Protein AF-A0A931CZ14-F1 (afdb_monomer_lite)

Foldseek 3Di:
DVLVVLCVVLVVCVVPQDDDPPDDPPPPPVCPPVVVVVVVVVVVVCVVVLQVVLVVCCVVVVDDSVVSSVVVVVCVVCVVLVVVLVVCVVVVNNSVSVCSVSVVVSVVSVVVSVVVVVVVVVVVD

Radius of gyration: 18.04 Å; chains: 1; bounding box: 42×39×40 Å

Structure (mmCIF, N/CA/C/O backbone):
data_AF-A0A931CZ14-F1
#
_entry.id   AF-A0A931CZ14-F1
#
loop_
_atom_site.group_PDB
_atom_site.id
_atom_site.type_symbol
_atom_site.label_atom_id
_atom_site.label_alt_id
_atom_site.label_comp_id
_atom_site.label_asym_id
_atom_site.label_entity_id
_atom_site.label_seq_id
_atom_site.pdbx_PDB_ins_code
_atom_site.Cartn_x
_atom_site.Cartn_y
_atom_site.Cartn_z
_atom_site.occupancy
_atom_site.B_iso_or_equiv
_atom_site.auth_seq_id
_atom_site.auth_comp_id
_atom_site.auth_asym_id
_atom_site.auth_atom_id
_atom_site.pdbx_PDB_model_num
ATOM 1 N N . LEU A 1 1 ? -13.714 -17.117 0.354 1.00 83.69 1 LEU A N 1
ATOM 2 C CA . LEU A 1 1 ? -13.949 -16.994 -1.106 1.00 83.69 1 LEU A CA 1
ATOM 3 C C . LEU A 1 1 ? -13.017 -15.967 -1.748 1.00 83.69 1 LEU A C 1
ATOM 5 O O . LEU A 1 1 ? -12.218 -16.357 -2.588 1.00 83.69 1 LEU A O 1
ATOM 9 N N . TRP A 1 2 ? -13.057 -14.694 -1.334 1.00 90.25 2 TRP A N 1
ATOM 10 C CA . TRP A 1 2 ? -12.240 -13.647 -1.964 1.00 90.25 2 TRP A CA 1
ATOM 11 C C . TRP A 1 2 ? -10.726 -13.858 -1.807 1.00 90.25 2 TRP A C 1
ATOM 13 O O . TRP A 1 2 ? -10.003 -13.600 -2.754 1.00 90.25 2 TRP A O 1
ATOM 23 N N . VAL A 1 3 ? -10.251 -14.382 -0.666 1.00 91.25 3 VAL A N 1
ATOM 24 C CA . VAL A 1 3 ? -8.818 -14.668 -0.446 1.00 91.25 3 VAL A CA 1
ATOM 25 C C . VAL A 1 3 ? -8.290 -15.647 -1.497 1.00 91.25 3 VAL A C 1
ATOM 27 O O . VAL A 1 3 ? -7.310 -15.357 -2.172 1.00 91.25 3 VAL A O 1
ATOM 30 N N . ALA A 1 4 ? -8.986 -16.769 -1.703 1.00 91.56 4 ALA A N 1
ATOM 31 C CA . ALA A 1 4 ? -8.613 -17.763 -2.708 1.00 91.56 4 ALA A CA 1
ATOM 32 C C . ALA A 1 4 ? -8.651 -17.186 -4.133 1.00 91.56 4 ALA A C 1
ATOM 34 O O . ALA A 1 4 ? -7.715 -17.389 -4.901 1.00 91.56 4 ALA A O 1
ATOM 35 N N . ALA A 1 5 ? -9.694 -16.417 -4.470 1.00 93.12 5 ALA A N 1
ATOM 36 C CA . ALA A 1 5 ? -9.776 -15.729 -5.759 1.00 93.12 5 ALA A CA 1
ATOM 37 C C . ALA A 1 5 ? -8.631 -14.716 -5.941 1.00 93.12 5 ALA A C 1
ATOM 39 O O . ALA A 1 5 ? -8.033 -14.658 -7.010 1.00 93.12 5 ALA A O 1
ATOM 40 N N . GLY A 1 6 ? -8.292 -13.970 -4.887 1.00 90.81 6 GLY A N 1
ATOM 41 C CA . GLY A 1 6 ? -7.187 -13.020 -4.852 1.00 90.81 6 GLY A CA 1
ATOM 42 C C . GLY A 1 6 ? -5.858 -13.695 -5.160 1.00 90.81 6 GLY A C 1
ATOM 43 O O . GLY A 1 6 ? -5.184 -13.260 -6.087 1.00 90.81 6 GLY A O 1
ATOM 44 N N . ILE A 1 7 ? -5.524 -14.793 -4.471 1.00 93.31 7 ILE A N 1
ATOM 45 C CA . ILE A 1 7 ? -4.301 -15.577 -4.727 1.00 93.31 7 ILE A CA 1
ATOM 46 C C . ILE A 1 7 ? -4.250 -16.048 -6.183 1.00 93.31 7 ILE A C 1
ATOM 48 O O . ILE A 1 7 ? -3.251 -15.831 -6.860 1.00 93.31 7 ILE A O 1
ATOM 52 N N . VAL A 1 8 ? -5.326 -16.666 -6.681 1.00 95.06 8 VAL A N 1
ATOM 53 C CA . VAL A 1 8 ? -5.345 -17.243 -8.035 1.00 95.06 8 VAL A CA 1
ATOM 54 C C . VAL A 1 8 ? -5.210 -16.159 -9.105 1.00 95.06 8 VAL A C 1
ATOM 56 O O . VAL A 1 8 ? -4.351 -16.263 -9.977 1.00 95.06 8 VAL A O 1
ATOM 59 N N . ILE A 1 9 ? -6.025 -15.104 -9.036 1.00 94.12 9 ILE A N 1
ATOM 60 C CA . ILE A 1 9 ? -6.028 -14.033 -10.040 1.00 94.12 9 ILE A CA 1
ATOM 61 C C . ILE A 1 9 ? -4.691 -13.294 -10.023 1.00 94.12 9 ILE A C 1
ATOM 63 O O . ILE A 1 9 ? -4.062 -13.139 -11.067 1.00 94.12 9 ILE A O 1
ATOM 67 N N . THR A 1 10 ? -4.233 -12.857 -8.848 1.00 92.81 10 THR A N 1
ATOM 68 C CA . THR A 1 10 ? -2.983 -12.090 -8.750 1.00 92.81 10 THR A CA 1
ATOM 69 C C . THR A 1 10 ? -1.749 -12.940 -9.026 1.00 92.81 10 THR A C 1
ATOM 71 O O . THR A 1 10 ? -0.803 -12.425 -9.608 1.00 92.81 10 THR A O 1
ATOM 74 N N . GLY A 1 11 ? -1.771 -14.239 -8.708 1.00 92.44 11 GLY A N 1
ATOM 75 C CA . GLY A 1 11 ? -0.718 -15.181 -9.087 1.00 92.44 11 GLY A CA 1
ATOM 76 C C . GLY A 1 11 ? -0.584 -15.314 -10.605 1.00 92.44 11 GLY A C 1
ATOM 77 O O . GLY A 1 11 ? 0.515 -15.183 -11.134 1.00 92.44 11 GLY A O 1
ATOM 78 N N . ILE A 1 12 ? -1.706 -15.471 -11.320 1.00 92.88 12 ILE A N 1
ATOM 79 C CA . ILE A 1 12 ? -1.715 -15.512 -12.793 1.00 92.88 12 ILE A CA 1
ATOM 80 C C . ILE A 1 12 ? -1.222 -14.185 -13.385 1.00 92.88 12 ILE A C 1
ATOM 82 O O . ILE A 1 12 ? -0.449 -14.187 -14.342 1.00 92.88 12 ILE A O 1
ATOM 86 N N . LEU A 1 13 ? -1.667 -13.049 -12.839 1.00 90.62 13 LEU A N 1
ATOM 87 C CA . LEU A 1 13 ? -1.243 -11.726 -13.307 1.00 90.62 13 LEU A CA 1
ATOM 88 C C . LEU A 1 13 ? 0.248 -11.474 -13.057 1.00 90.62 13 LEU A C 1
ATOM 90 O O . LEU A 1 13 ? 0.910 -10.885 -13.907 1.00 90.62 13 LEU A O 1
ATOM 94 N N . PHE A 1 14 ? 0.779 -11.928 -11.920 1.00 88.75 14 PHE A N 1
ATOM 95 C CA . PHE A 1 14 ? 2.192 -11.783 -11.584 1.00 88.75 14 PHE A CA 1
ATOM 96 C C . PHE A 1 14 ? 3.085 -12.611 -12.509 1.00 88.75 14 PHE A C 1
ATOM 98 O O . PHE A 1 14 ? 4.129 -12.117 -12.930 1.00 88.75 14 PHE A O 1
ATOM 105 N N . ASP A 1 15 ? 2.668 -13.835 -12.843 1.00 89.00 15 ASP A N 1
ATOM 106 C CA . ASP A 1 15 ? 3.388 -14.735 -13.753 1.00 89.00 15 ASP A CA 1
ATOM 107 C C . ASP A 1 15 ? 3.365 -14.231 -15.205 1.00 89.00 15 ASP A C 1
ATOM 109 O O . ASP A 1 15 ? 4.373 -14.255 -15.904 1.00 89.00 15 ASP A O 1
ATOM 113 N N . ARG A 1 16 ? 2.229 -13.678 -15.648 1.00 89.00 16 ARG A N 1
ATOM 114 C CA . ARG A 1 16 ? 2.062 -13.134 -17.007 1.00 89.00 16 ARG A CA 1
ATOM 115 C C . ARG A 1 16 ? 2.521 -11.688 -17.179 1.00 89.00 16 ARG A C 1
ATOM 117 O O . ARG A 1 16 ? 2.280 -11.111 -18.243 1.00 89.00 16 ARG A O 1
ATOM 124 N N . ARG A 1 17 ? 3.122 -11.069 -16.159 1.00 82.06 17 ARG A N 1
ATOM 125 C CA . ARG A 1 17 ? 3.545 -9.667 -16.257 1.00 82.06 17 ARG A CA 1
ATOM 126 C C . ARG A 1 17 ? 4.566 -9.504 -17.398 1.00 82.06 17 ARG A C 1
ATOM 128 O O . ARG A 1 17 ? 5.443 -10.356 -17.542 1.00 82.06 17 ARG A O 1
ATOM 135 N N . PRO A 1 18 ? 4.469 -8.441 -18.214 1.00 79.25 18 PRO A N 1
ATOM 136 C CA . PRO A 1 18 ? 5.424 -8.212 -19.290 1.00 79.25 18 PRO A CA 1
ATOM 137 C C . PRO A 1 18 ? 6.838 -8.028 -18.725 1.00 79.25 18 PRO A C 1
ATOM 139 O O . PRO A 1 18 ? 7.021 -7.379 -17.696 1.00 79.25 18 PRO A O 1
ATOM 142 N N . PHE A 1 19 ? 7.821 -8.623 -19.403 1.00 70.50 19 PHE A N 1
ATOM 143 C CA . PHE A 1 19 ? 9.235 -8.461 -19.078 1.00 70.50 19 PHE A CA 1
ATOM 144 C C . PHE A 1 19 ? 9.681 -7.050 -19.463 1.00 70.50 19 PHE A C 1
ATOM 146 O O . PHE A 1 19 ? 9.456 -6.610 -20.593 1.00 70.50 19 PHE A O 1
ATOM 153 N N . GLU A 1 20 ? 10.294 -6.342 -18.524 1.00 66.81 20 GLU A N 1
ATOM 154 C CA . GLU A 1 20 ? 10.937 -5.065 -18.798 1.00 66.81 20 GLU A CA 1
ATOM 155 C C . GLU A 1 20 ? 12.359 -5.366 -19.298 1.00 66.81 20 GLU A C 1
ATOM 157 O O . GLU A 1 20 ? 13.096 -6.054 -18.591 1.00 66.81 20 GLU A O 1
ATOM 162 N N . PRO A 1 21 ? 12.747 -4.959 -20.523 1.00 57.91 21 PRO A N 1
ATOM 163 C CA . PRO A 1 21 ? 14.129 -5.106 -20.961 1.00 57.91 21 PRO A CA 1
ATOM 164 C C . PRO A 1 21 ? 15.033 -4.334 -19.997 1.00 57.91 21 PRO A C 1
ATOM 166 O O . PRO A 1 21 ? 14.706 -3.200 -19.649 1.00 57.91 21 PRO A O 1
ATOM 169 N N . ASP A 1 22 ? 16.138 -4.955 -19.573 1.00 55.50 22 ASP A N 1
ATOM 170 C CA . ASP A 1 22 ? 17.138 -4.367 -18.673 1.00 55.50 22 ASP A CA 1
ATOM 171 C C . ASP A 1 22 ? 17.740 -3.089 -19.288 1.00 55.50 22 ASP A C 1
ATOM 173 O O . ASP A 1 22 ? 18.812 -3.092 -19.895 1.00 55.50 22 ASP A O 1
ATOM 177 N N . GLU A 1 23 ? 17.048 -1.964 -19.147 1.00 49.47 23 GLU A N 1
ATOM 178 C CA . GLU A 1 23 ? 17.605 -0.641 -19.370 1.00 49.47 23 GLU A CA 1
ATOM 179 C C . GLU A 1 23 ? 18.074 -0.108 -18.026 1.00 49.47 23 GLU A C 1
ATOM 181 O O . GLU A 1 23 ? 17.266 0.396 -17.244 1.00 49.47 23 GLU A O 1
ATOM 186 N N . GLN A 1 24 ? 19.385 -0.261 -17.795 1.00 43.59 24 GLN A N 1
ATOM 187 C CA . GLN A 1 24 ? 20.205 0.384 -16.763 1.00 43.59 24 GLN A CA 1
ATOM 188 C C . GLN A 1 24 ? 19.376 1.163 -15.739 1.00 43.59 24 GLN A C 1
ATOM 190 O O . GLN A 1 24 ? 19.038 2.337 -15.933 1.00 43.59 24 GLN A O 1
ATOM 195 N N . SER A 1 25 ? 19.038 0.438 -14.674 1.00 42.94 25 SER A N 1
ATOM 196 C CA . SER A 1 25 ? 18.723 0.919 -13.334 1.00 42.94 25 SER A CA 1
ATOM 197 C C . SER A 1 25 ? 19.118 2.389 -13.127 1.00 42.94 25 SER A C 1
ATOM 199 O O . SER A 1 25 ? 20.203 2.718 -12.661 1.00 42.94 25 SER A O 1
ATOM 201 N N . MET A 1 26 ? 18.187 3.321 -13.358 1.00 44.72 26 MET A N 1
ATOM 202 C CA . MET A 1 26 ? 18.312 4.663 -12.764 1.00 44.72 26 MET A CA 1
ATOM 203 C C . MET A 1 26 ? 18.109 4.630 -11.233 1.00 44.72 26 MET A C 1
ATOM 205 O O . MET A 1 26 ? 17.995 5.684 -10.613 1.00 44.72 26 MET A O 1
ATOM 209 N N . GLU A 1 27 ? 18.071 3.441 -10.627 1.00 45.59 27 GLU A N 1
ATOM 210 C CA . GLU A 1 27 ? 17.913 3.194 -9.197 1.00 45.59 27 GLU A CA 1
ATOM 211 C C . GLU A 1 27 ? 18.825 2.062 -8.691 1.00 45.59 27 GLU A C 1
ATOM 213 O O . GLU A 1 27 ? 18.489 1.398 -7.719 1.00 45.59 27 GLU A O 1
ATOM 218 N N . ASP A 1 28 ? 20.059 1.950 -9.196 1.00 43.31 28 ASP A N 1
ATOM 219 C CA . ASP A 1 28 ? 21.160 1.546 -8.299 1.00 43.31 28 ASP A CA 1
ATOM 220 C C . ASP A 1 28 ? 21.511 2.727 -7.373 1.00 43.31 28 ASP A C 1
ATOM 222 O O . ASP A 1 28 ? 22.668 3.084 -7.155 1.00 43.31 28 ASP A O 1
ATOM 226 N N . ALA A 1 29 ? 20.487 3.396 -6.834 1.00 53.22 29 ALA A N 1
ATOM 227 C CA . ALA A 1 29 ? 20.658 4.122 -5.603 1.00 53.22 29 ALA A CA 1
ATOM 228 C C . ALA A 1 29 ? 20.929 3.020 -4.590 1.00 53.22 29 ALA A C 1
ATOM 230 O O . ALA A 1 29 ? 19.998 2.341 -4.163 1.00 53.22 29 ALA A O 1
ATOM 231 N N . GLU A 1 30 ? 22.204 2.790 -4.273 1.00 53.47 30 GLU A N 1
ATOM 232 C CA . GLU A 1 30 ? 22.577 1.976 -3.128 1.00 53.47 30 GLU A CA 1
ATOM 233 C C . GLU A 1 30 ? 21.768 2.503 -1.944 1.00 53.47 30 GLU A C 1
ATOM 235 O O . GLU A 1 30 ? 22.045 3.572 -1.391 1.00 53.47 30 GLU A O 1
ATOM 240 N N . ILE A 1 31 ? 20.697 1.784 -1.603 1.00 62.38 31 ILE A N 1
ATOM 241 C CA . ILE A 1 31 ? 19.902 2.063 -0.423 1.00 62.38 31 ILE A CA 1
ATOM 242 C C . ILE A 1 31 ? 20.855 1.744 0.712 1.00 62.38 31 ILE A C 1
ATOM 244 O O . ILE A 1 31 ? 21.037 0.584 1.084 1.00 62.38 31 ILE A O 1
ATOM 248 N N . ALA A 1 32 ? 21.541 2.777 1.203 1.00 76.12 32 ALA A N 1
ATOM 249 C CA . ALA A 1 32 ? 22.484 2.638 2.292 1.00 76.12 32 ALA A CA 1
ATOM 250 C C . ALA A 1 32 ? 21.758 1.878 3.401 1.00 76.12 32 ALA A C 1
ATOM 252 O O . ALA A 1 32 ? 20.690 2.320 3.822 1.00 76.12 32 ALA A O 1
ATOM 253 N N . GLY A 1 33 ? 22.290 0.741 3.858 1.00 78.44 33 GLY A N 1
ATOM 254 C CA . GLY A 1 33 ? 21.587 -0.120 4.822 1.00 78.44 33 GLY A CA 1
ATOM 255 C C . GLY A 1 33 ? 21.143 0.630 6.087 1.00 78.44 33 GLY A C 1
ATOM 256 O O . GLY A 1 33 ? 20.132 0.297 6.697 1.00 78.44 33 GLY A O 1
ATOM 257 N N . TRP A 1 34 ? 21.835 1.726 6.415 1.00 86.75 34 TRP A N 1
ATOM 258 C CA . TRP A 1 34 ? 21.436 2.710 7.422 1.00 86.75 34 TRP A CA 1
ATOM 259 C C . TRP A 1 34 ? 20.020 3.285 7.224 1.00 86.75 34 TRP A C 1
ATOM 261 O O . TRP A 1 34 ? 19.319 3.468 8.211 1.00 86.75 34 TRP A O 1
ATOM 271 N N . SER A 1 35 ? 19.582 3.549 5.989 1.00 83.00 35 SER A N 1
ATOM 272 C CA . SER A 1 35 ? 18.280 4.151 5.647 1.00 83.00 35 SER A CA 1
ATOM 273 C C . SER A 1 35 ? 17.067 3.290 6.027 1.00 83.00 35 SER A C 1
ATOM 275 O O . SER A 1 35 ? 15.958 3.812 6.153 1.00 83.00 35 SER A O 1
ATOM 277 N N . VAL A 1 36 ? 17.280 2.004 6.317 1.00 85.75 36 VAL A N 1
ATOM 278 C CA . VAL A 1 36 ? 16.250 1.106 6.854 1.00 85.75 36 VAL A CA 1
ATOM 279 C C . VAL A 1 36 ? 15.809 1.546 8.252 1.00 85.75 36 VAL A C 1
ATOM 281 O O . VAL A 1 36 ? 14.621 1.517 8.563 1.00 85.75 36 VAL A O 1
ATOM 284 N N . ILE A 1 37 ? 16.739 2.011 9.091 1.00 89.88 37 ILE A N 1
ATOM 285 C CA . ILE A 1 37 ? 16.439 2.449 10.462 1.00 89.88 37 ILE A CA 1
ATOM 286 C C . ILE A 1 37 ? 15.465 3.642 10.479 1.00 89.88 37 ILE A C 1
ATOM 288 O O . ILE A 1 37 ? 14.412 3.524 11.109 1.00 89.88 37 ILE A O 1
ATOM 292 N N . PRO A 1 38 ? 15.728 4.774 9.793 1.00 90.56 38 PRO A N 1
ATOM 293 C CA . PRO A 1 38 ? 14.774 5.872 9.740 1.00 90.56 38 PRO A CA 1
ATOM 294 C C . PRO A 1 38 ? 13.465 5.471 9.050 1.00 90.56 38 PRO A C 1
ATOM 296 O O . PRO A 1 38 ? 12.416 5.937 9.483 1.00 90.56 38 PRO A O 1
ATOM 299 N N . ALA A 1 39 ? 13.478 4.572 8.058 1.00 85.75 39 ALA A N 1
ATOM 300 C CA . ALA A 1 39 ? 12.242 4.056 7.466 1.00 85.75 39 ALA A CA 1
ATOM 301 C C . ALA A 1 39 ? 11.373 3.310 8.498 1.00 85.75 39 ALA A C 1
ATOM 303 O O . ALA A 1 39 ? 10.176 3.577 8.596 1.00 85.75 39 ALA A O 1
ATOM 304 N N . ILE A 1 40 ? 11.970 2.444 9.326 1.00 88.31 40 ILE A N 1
ATOM 305 C CA . ILE A 1 40 ? 11.273 1.753 10.424 1.00 88.31 40 ILE A CA 1
ATOM 306 C C . ILE A 1 40 ? 10.716 2.760 11.434 1.00 88.31 40 ILE A C 1
ATOM 308 O O . ILE A 1 40 ? 9.554 2.659 11.821 1.00 88.31 40 ILE A O 1
ATOM 312 N N . VAL A 1 41 ? 11.516 3.748 11.846 1.00 93.25 41 VAL A N 1
ATOM 313 C CA . VAL A 1 41 ? 11.074 4.781 12.797 1.00 93.25 41 VAL A CA 1
ATOM 314 C C . VAL A 1 41 ? 9.877 5.554 12.244 1.00 93.25 41 VAL A C 1
ATOM 316 O O . VAL A 1 41 ? 8.899 5.757 12.962 1.00 93.25 41 VAL A O 1
ATOM 319 N N . VAL A 1 42 ? 9.921 5.941 10.966 1.00 89.62 42 VAL A N 1
ATOM 320 C CA . VAL A 1 42 ? 8.813 6.629 10.292 1.00 89.62 42 VAL A CA 1
ATOM 321 C C . VAL A 1 42 ? 7.569 5.743 10.233 1.00 89.62 42 VAL A C 1
ATOM 323 O O . VAL A 1 42 ? 6.485 6.230 10.539 1.00 89.62 42 VAL A O 1
ATOM 326 N N . LEU A 1 43 ? 7.705 4.455 9.905 1.00 86.00 43 LEU A N 1
ATOM 327 C CA . LEU A 1 43 ? 6.580 3.514 9.871 1.00 86.00 43 LEU A CA 1
ATOM 328 C C . LEU A 1 43 ? 5.926 3.345 11.248 1.00 86.00 43 LEU A C 1
ATOM 330 O O . LEU A 1 43 ? 4.702 3.409 11.359 1.00 86.00 43 LEU A O 1
ATOM 334 N N . ILE A 1 44 ? 6.731 3.178 12.301 1.00 89.94 44 ILE A N 1
ATOM 335 C CA . ILE A 1 44 ? 6.234 3.060 13.678 1.00 89.94 44 ILE A CA 1
ATOM 336 C C . ILE A 1 44 ? 5.515 4.347 14.086 1.00 89.94 44 ILE A C 1
ATOM 338 O O . ILE A 1 44 ? 4.380 4.295 14.559 1.00 89.94 44 ILE A O 1
ATOM 342 N N . ALA A 1 45 ? 6.143 5.506 13.869 1.00 90.62 45 ALA A N 1
ATOM 343 C CA . ALA A 1 45 ? 5.545 6.795 14.191 1.00 90.62 45 ALA A CA 1
ATOM 344 C C . ALA A 1 45 ? 4.220 6.995 13.441 1.00 90.62 45 ALA A C 1
ATOM 346 O O . ALA A 1 45 ? 3.207 7.302 14.066 1.00 90.62 45 ALA A O 1
ATOM 347 N N . ALA A 1 46 ? 4.191 6.751 12.128 1.00 86.19 46 ALA A N 1
ATOM 348 C CA . ALA A 1 46 ? 2.979 6.853 11.320 1.00 86.19 46 ALA A CA 1
ATOM 349 C C . ALA A 1 46 ? 1.846 5.969 11.865 1.00 86.19 46 ALA A C 1
ATOM 351 O O . ALA A 1 46 ? 0.708 6.428 11.945 1.00 86.19 46 ALA A O 1
ATOM 352 N N . GLY A 1 47 ? 2.158 4.746 12.311 1.00 86.38 47 GLY A N 1
ATOM 353 C CA . GLY A 1 47 ? 1.194 3.858 12.963 1.00 86.38 47 GLY A CA 1
ATOM 354 C C . GLY A 1 47 ? 0.590 4.452 14.240 1.00 86.38 47 GLY A C 1
ATOM 355 O O . GLY A 1 47 ? -0.629 4.435 14.403 1.00 86.38 47 GLY A O 1
ATOM 356 N N . TYR A 1 48 ? 1.413 5.037 15.117 1.00 89.88 48 TYR A N 1
ATOM 357 C CA . TYR A 1 48 ? 0.939 5.672 16.355 1.00 89.88 48 TYR A CA 1
ATOM 358 C C . TYR A 1 48 ? 0.131 6.957 16.116 1.00 89.88 48 TYR A C 1
ATOM 360 O O . TYR A 1 48 ? -0.810 7.234 16.858 1.00 89.88 48 TYR A O 1
ATOM 368 N N . PHE A 1 49 ? 0.475 7.745 15.094 1.00 89.31 49 PHE A N 1
ATOM 369 C CA . PHE A 1 49 ? -0.213 9.006 14.788 1.00 89.31 49 PHE A CA 1
ATOM 370 C C . PHE A 1 49 ? -1.495 8.833 13.967 1.00 89.31 49 PHE A C 1
ATOM 372 O O . PHE A 1 49 ? -2.290 9.771 13.879 1.00 89.31 49 PHE A O 1
ATOM 379 N N . LEU A 1 50 ?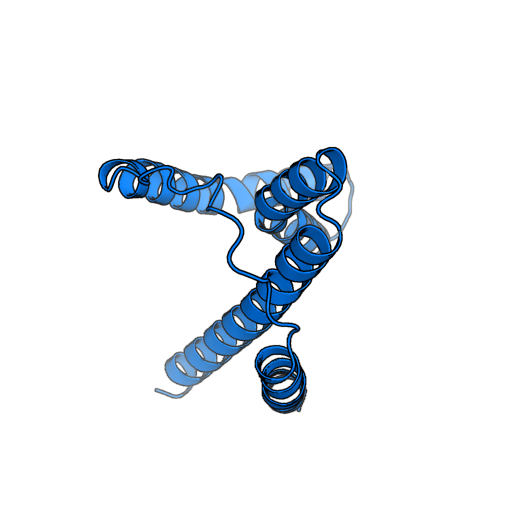 -1.731 7.653 13.394 1.00 88.44 50 LEU A N 1
ATOM 380 C CA . LEU A 1 50 ? -2.881 7.411 12.532 1.00 88.44 50 LEU A CA 1
ATOM 381 C C . LEU A 1 50 ? -4.221 7.550 13.270 1.00 88.44 50 LEU A C 1
ATOM 383 O O . LEU A 1 50 ? -5.108 8.252 12.790 1.00 88.44 50 LEU A O 1
ATOM 387 N N . ASP A 1 51 ? -4.380 6.902 14.426 1.00 89.69 51 ASP A N 1
ATOM 388 C CA . ASP A 1 51 ? -5.660 6.882 15.149 1.00 89.69 51 ASP A CA 1
ATOM 389 C C . ASP A 1 51 ? -6.103 8.275 15.650 1.00 89.69 51 ASP A C 1
ATOM 391 O O . ASP A 1 51 ? -7.259 8.648 15.417 1.00 89.69 51 ASP A O 1
ATOM 395 N N . PRO A 1 52 ? -5.215 9.116 16.223 1.00 92.12 52 PRO A N 1
ATOM 396 C CA . PRO A 1 52 ? -5.550 10.504 16.538 1.00 92.12 52 PRO A CA 1
ATOM 397 C C . PRO A 1 52 ? -5.983 11.319 15.313 1.00 92.12 52 PRO A C 1
ATOM 399 O O . PRO A 1 52 ? -6.969 12.053 15.384 1.00 92.12 52 PRO A O 1
ATOM 402 N N . VAL A 1 53 ? -5.286 11.175 14.179 1.00 89.38 53 VAL A N 1
ATOM 403 C CA . VAL A 1 53 ? -5.609 11.897 12.935 1.00 89.38 53 VAL A CA 1
ATOM 404 C C . VAL A 1 53 ? -6.973 11.469 12.392 1.00 89.38 53 VAL A C 1
ATOM 406 O O . VAL A 1 53 ? -7.791 12.318 12.035 1.00 89.38 53 VAL A O 1
ATOM 409 N N . VAL A 1 54 ? -7.250 10.164 12.368 1.00 91.94 54 VAL A N 1
ATOM 410 C CA . VAL A 1 54 ? -8.538 9.613 11.919 1.00 91.94 54 VAL A CA 1
ATOM 411 C C . VAL A 1 54 ? -9.669 10.021 12.861 1.00 91.94 54 VAL A C 1
ATOM 413 O O . VAL A 1 54 ? -10.749 10.389 12.397 1.00 91.94 54 VAL A O 1
ATOM 416 N N . SER A 1 55 ? -9.429 9.996 14.173 1.00 92.31 55 SER A N 1
ATOM 417 C CA . SER A 1 55 ? -10.406 10.410 15.182 1.00 92.31 55 SER A CA 1
ATOM 418 C C . SER A 1 55 ? -10.760 11.888 15.053 1.00 92.31 55 SER A C 1
ATOM 420 O O . SER A 1 55 ? -11.942 12.212 14.952 1.00 92.31 55 SER A O 1
ATOM 422 N N . PHE A 1 56 ? -9.756 12.759 14.939 1.00 92.88 56 PHE A N 1
ATOM 423 C CA . PHE A 1 56 ? -9.959 14.186 14.703 1.00 92.88 56 PHE A CA 1
ATOM 424 C C . PHE A 1 56 ? -10.754 14.441 13.417 1.00 92.88 56 PHE A C 1
ATOM 426 O O . PHE A 1 56 ? -11.764 15.143 13.429 1.00 92.88 56 PHE A O 1
ATOM 433 N N . ALA A 1 57 ? -10.341 13.832 12.303 1.00 90.25 57 ALA A N 1
ATOM 434 C CA . ALA A 1 57 ? -11.017 14.009 11.023 1.00 90.25 57 ALA A CA 1
ATOM 435 C C . ALA A 1 57 ? -12.471 13.507 11.063 1.00 90.25 57 ALA A C 1
ATOM 437 O O . ALA A 1 57 ? -13.351 14.140 10.482 1.00 90.25 57 ALA A O 1
ATOM 438 N N . SER A 1 58 ? -12.745 12.409 11.772 1.00 93.25 58 SER A N 1
ATOM 439 C CA . SER A 1 58 ? -14.100 11.867 11.945 1.00 93.25 58 SER A CA 1
ATOM 440 C C . SER A 1 58 ? -14.999 12.798 12.743 1.00 93.25 58 SER A C 1
ATOM 442 O O . SER A 1 58 ? -16.126 13.054 12.325 1.00 93.25 58 SER A O 1
ATOM 444 N N . GLU A 1 59 ? -14.495 13.359 13.839 1.00 93.00 59 GLU A N 1
ATOM 445 C CA . GLU A 1 59 ? -15.248 14.299 14.671 1.00 93.00 59 GLU A CA 1
ATOM 446 C C . GLU A 1 59 ? -15.598 15.583 13.911 1.00 93.00 59 GLU A C 1
ATOM 448 O O . GLU A 1 59 ? -16.728 16.059 14.000 1.00 93.00 59 GLU A O 1
ATOM 453 N N . GLN A 1 60 ? -14.662 16.115 13.117 1.00 93.69 60 GLN A N 1
ATOM 454 C CA . GLN A 1 60 ? -14.875 17.360 12.370 1.00 93.69 60 GLN A CA 1
ATOM 455 C C . GLN A 1 60 ? -15.749 17.187 11.123 1.00 93.69 60 GLN A C 1
ATOM 457 O O . GLN A 1 60 ? -16.491 18.095 10.758 1.00 93.69 60 GLN A O 1
ATOM 462 N N . SER A 1 61 ? -15.663 16.040 10.448 1.00 90.06 61 SER A N 1
ATOM 463 C CA . SER A 1 61 ? -16.408 15.785 9.204 1.00 90.06 61 SER A CA 1
ATOM 464 C C . SER A 1 61 ? -17.725 15.032 9.408 1.00 90.06 61 SER A C 1
ATOM 466 O O . SER A 1 61 ? -18.482 14.870 8.453 1.00 90.06 61 SER A O 1
ATOM 468 N N . GLN A 1 62 ? -17.988 14.535 10.622 1.00 91.12 62 GLN A N 1
ATOM 469 C CA . GLN A 1 62 ? -19.073 13.597 10.937 1.00 91.12 62 GLN A CA 1
ATOM 470 C C . GLN A 1 62 ? -19.102 12.338 10.052 1.00 91.12 62 GLN A C 1
ATOM 472 O O . GLN A 1 62 ? -20.125 11.658 9.953 1.00 91.12 62 GLN A O 1
ATOM 477 N N . ALA A 1 63 ? -17.980 11.991 9.416 1.00 91.1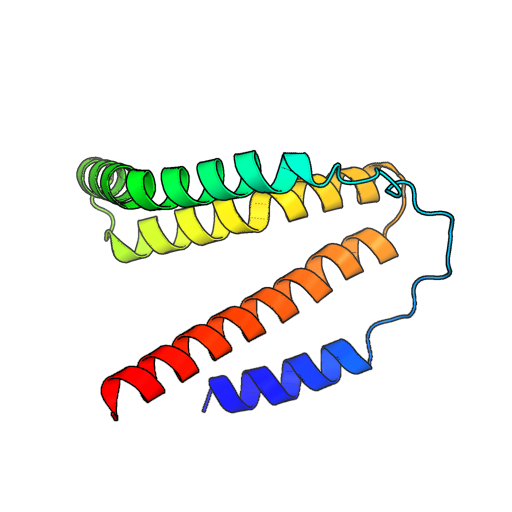9 63 ALA A N 1
ATOM 478 C CA . ALA A 1 63 ? -17.859 10.771 8.634 1.00 91.19 63 ALA A CA 1
ATOM 479 C C . ALA A 1 63 ? -17.386 9.593 9.511 1.00 91.19 63 ALA A C 1
ATOM 481 O O . ALA A 1 63 ? -16.655 9.797 10.487 1.00 91.19 63 ALA A O 1
ATOM 482 N N . PRO A 1 64 ? -17.762 8.341 9.182 1.00 92.56 64 PRO A N 1
ATOM 483 C CA . PRO A 1 64 ? -17.378 7.178 9.977 1.00 92.56 64 PRO A CA 1
ATOM 484 C C . PRO A 1 64 ? -15.854 7.008 10.059 1.00 92.56 64 PRO A C 1
ATOM 486 O O . PRO A 1 64 ? -15.182 6.974 9.024 1.00 92.56 64 PRO A O 1
ATOM 489 N N . LYS A 1 65 ? -15.315 6.805 11.274 1.00 89.81 65 LYS A N 1
ATOM 490 C CA . LYS A 1 65 ? -13.871 6.583 11.512 1.00 89.81 65 LYS A CA 1
ATOM 491 C C . LYS A 1 65 ? -13.273 5.527 10.582 1.00 89.81 65 LYS A C 1
ATOM 493 O O . LYS A 1 65 ? -12.204 5.742 10.025 1.00 89.81 65 LYS A O 1
ATOM 498 N N . GLY A 1 66 ? -13.984 4.418 10.364 1.00 88.00 66 GLY A N 1
ATOM 499 C CA . GLY A 1 66 ? -13.521 3.342 9.482 1.00 88.00 66 GLY A CA 1
ATOM 500 C C . GLY A 1 66 ? -13.342 3.774 8.023 1.00 88.00 66 GLY A C 1
ATOM 501 O O . GLY A 1 66 ? -12.381 3.363 7.381 1.00 88.00 66 GLY A O 1
ATOM 502 N N . VAL A 1 67 ? -14.217 4.645 7.510 1.00 90.00 67 VAL A N 1
ATOM 503 C CA . VAL A 1 67 ? -14.129 5.153 6.131 1.00 90.00 67 VAL A CA 1
ATOM 504 C C . VAL A 1 67 ? -12.927 6.082 5.991 1.00 90.00 67 VAL A C 1
ATOM 506 O O . VAL A 1 67 ? -12.123 5.914 5.079 1.00 90.00 67 VAL A O 1
ATOM 509 N N . ILE A 1 68 ? -12.759 7.020 6.926 1.00 90.62 68 ILE A N 1
ATOM 510 C CA . ILE A 1 68 ? -11.613 7.938 6.926 1.00 90.62 68 ILE A CA 1
ATOM 511 C C . ILE A 1 68 ? -10.306 7.163 7.074 1.00 90.62 68 ILE A C 1
ATOM 513 O O . ILE A 1 68 ? -9.386 7.375 6.292 1.00 90.62 68 ILE A O 1
ATOM 517 N N . GLY A 1 69 ? -10.239 6.239 8.035 1.00 89.69 69 GLY A N 1
ATOM 518 C CA . GLY A 1 69 ? -9.070 5.394 8.251 1.00 89.69 69 GLY A CA 1
ATOM 519 C C . GLY A 1 69 ? -8.690 4.616 6.998 1.00 89.69 69 GLY A C 1
ATOM 520 O O . GLY A 1 69 ? -7.523 4.622 6.619 1.00 89.69 69 GLY A O 1
ATOM 521 N N . PHE A 1 70 ? -9.669 4.032 6.300 1.00 88.56 70 PHE A N 1
ATOM 522 C CA . PHE A 1 70 ? -9.439 3.344 5.031 1.00 88.56 70 PHE A CA 1
ATOM 523 C C . PHE A 1 70 ? -8.826 4.267 3.968 1.00 88.56 70 PHE A C 1
ATOM 525 O O . PHE A 1 70 ? -7.799 3.924 3.386 1.00 88.56 70 PHE A O 1
ATOM 532 N N . PHE A 1 71 ? -9.409 5.447 3.735 1.00 89.88 71 PHE A N 1
ATOM 533 C CA . PHE A 1 71 ? -8.894 6.380 2.728 1.00 89.88 71 PHE A CA 1
ATOM 534 C C . PHE A 1 71 ? -7.514 6.930 3.084 1.00 89.88 71 PHE A C 1
ATOM 536 O O . PHE A 1 71 ? -6.649 7.003 2.213 1.00 89.88 71 PHE A O 1
ATOM 543 N N . VAL A 1 72 ? -7.292 7.296 4.347 1.00 88.88 72 VAL A N 1
ATOM 544 C CA . VAL A 1 72 ? -6.003 7.814 4.818 1.00 88.88 72 VAL A CA 1
ATOM 545 C C . VAL A 1 72 ? -4.923 6.747 4.670 1.00 88.88 72 VAL A C 1
ATOM 547 O O . VAL A 1 72 ? -3.889 7.023 4.067 1.00 88.88 72 VAL A O 1
ATOM 550 N N . LEU A 1 73 ? -5.178 5.521 5.140 1.00 86.19 73 LEU A N 1
ATOM 551 C CA . LEU A 1 73 ? -4.246 4.402 5.007 1.00 86.19 73 LEU A CA 1
ATOM 552 C C . LEU A 1 73 ? -3.919 4.112 3.544 1.00 86.19 73 LEU A C 1
ATOM 554 O O . LEU A 1 73 ? -2.747 4.114 3.184 1.00 86.19 73 LEU A O 1
ATOM 558 N N . ALA A 1 74 ? -4.941 3.924 2.704 1.00 87.62 74 ALA A N 1
ATOM 559 C CA . ALA A 1 74 ? -4.757 3.593 1.293 1.00 87.62 74 ALA A CA 1
ATOM 560 C C . ALA A 1 74 ? -4.003 4.693 0.529 1.00 87.62 74 ALA A C 1
ATOM 562 O O . ALA A 1 74 ? -3.162 4.394 -0.320 1.00 87.62 74 ALA A O 1
ATOM 563 N N . THR A 1 75 ? -4.281 5.965 0.838 1.00 88.94 75 THR A N 1
ATOM 564 C CA . THR A 1 75 ? -3.616 7.108 0.198 1.00 88.94 75 THR A CA 1
ATOM 565 C C . THR A 1 75 ? -2.160 7.211 0.633 1.00 88.94 75 THR A C 1
ATOM 567 O O . THR A 1 75 ? -1.283 7.345 -0.215 1.00 88.94 75 THR A O 1
ATOM 570 N N . LEU A 1 76 ? -1.886 7.131 1.940 1.00 86.62 76 LEU A N 1
ATOM 571 C CA . LEU A 1 76 ? -0.527 7.254 2.470 1.00 86.62 76 LEU A CA 1
ATOM 572 C C . LEU A 1 76 ? 0.361 6.084 2.043 1.00 86.62 76 LEU A C 1
ATOM 574 O O . LEU A 1 76 ? 1.507 6.311 1.662 1.00 86.62 76 LEU A O 1
ATOM 578 N N . SER A 1 77 ? -0.162 4.855 2.063 1.00 85.00 77 SER A N 1
ATOM 579 C CA . SER A 1 77 ? 0.607 3.671 1.677 1.00 85.00 77 SER A CA 1
ATOM 580 C C . SER A 1 77 ? 0.881 3.588 0.178 1.00 85.00 77 SER A C 1
ATOM 582 O O . SER A 1 77 ? 1.828 2.916 -0.190 1.00 85.00 77 SER A O 1
ATOM 584 N N . SER A 1 78 ? 0.074 4.247 -0.665 1.00 89.94 78 SER A N 1
ATOM 585 C CA . SER A 1 78 ? 0.246 4.260 -2.132 1.00 89.94 78 SER A CA 1
ATOM 586 C C . SER A 1 78 ? 0.939 5.530 -2.656 1.00 89.94 78 SER A C 1
ATOM 588 O O . SER A 1 78 ? 1.108 5.714 -3.866 1.00 89.94 78 SER A O 1
ATOM 590 N N . TRP A 1 79 ? 1.277 6.469 -1.764 1.00 89.75 79 TRP A N 1
ATOM 591 C CA . TRP A 1 79 ? 1.876 7.755 -2.127 1.00 89.75 79 TRP A CA 1
ATOM 592 C C . TRP A 1 79 ? 3.284 7.628 -2.737 1.00 89.75 79 TRP A C 1
ATOM 594 O O . TRP A 1 79 ? 3.546 8.291 -3.749 1.00 89.75 79 TRP A O 1
ATOM 604 N N . PRO A 1 80 ? 4.200 6.801 -2.188 1.00 85.75 80 PRO A N 1
ATOM 605 C CA . PRO A 1 80 ? 5.517 6.590 -2.791 1.00 85.75 80 PRO A CA 1
ATOM 606 C C . PRO A 1 80 ? 5.432 6.075 -4.235 1.00 85.75 80 PRO A C 1
ATOM 608 O O . PRO A 1 80 ? 6.125 6.582 -5.119 1.00 85.75 80 PRO A O 1
ATOM 611 N N . GLU A 1 81 ? 4.531 5.131 -4.497 1.00 88.44 81 GLU A N 1
ATOM 612 C CA . GLU A 1 81 ? 4.294 4.519 -5.803 1.00 88.44 81 GLU A CA 1
ATOM 613 C C . GLU A 1 81 ? 3.699 5.524 -6.778 1.00 88.44 81 GLU A C 1
ATOM 615 O O . GLU A 1 81 ? 4.116 5.575 -7.935 1.00 88.44 81 GLU A O 1
ATOM 620 N N . PHE A 1 82 ? 2.760 6.354 -6.319 1.00 90.38 82 PHE A N 1
ATOM 621 C CA . PHE A 1 82 ? 2.205 7.435 -7.125 1.00 90.38 82 PHE A CA 1
ATOM 622 C C . PHE A 1 82 ? 3.297 8.421 -7.561 1.00 90.38 82 PHE A C 1
ATOM 624 O O . PHE A 1 82 ? 3.385 8.773 -8.740 1.00 90.38 82 PHE A O 1
ATOM 631 N N . LYS A 1 83 ? 4.184 8.813 -6.636 1.00 90.62 83 LYS A N 1
ATOM 632 C CA . LYS A 1 83 ? 5.328 9.684 -6.938 1.00 90.62 83 LYS A CA 1
ATOM 633 C C . LYS A 1 83 ? 6.298 9.029 -7.928 1.00 90.62 83 LYS A C 1
ATOM 635 O O . LYS A 1 83 ? 6.718 9.690 -8.879 1.00 90.62 83 LYS A O 1
ATOM 640 N N . SER A 1 84 ? 6.638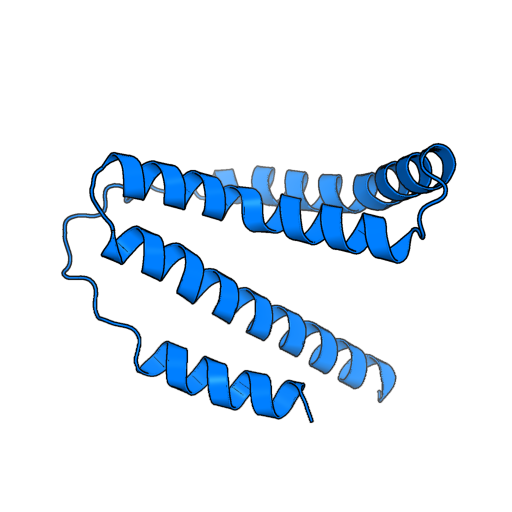 7.755 -7.724 1.00 87.69 84 SER A N 1
ATOM 641 C CA . SER A 1 84 ? 7.499 6.989 -8.636 1.00 87.69 84 SER A CA 1
ATOM 642 C C . SER A 1 84 ? 6.883 6.885 -10.037 1.00 87.69 84 SER A C 1
ATOM 644 O O . SER A 1 84 ? 7.528 7.201 -11.036 1.00 87.69 84 SER A O 1
ATOM 646 N N . CYS A 1 85 ? 5.586 6.579 -10.120 1.00 91.25 85 CYS A N 1
ATOM 647 C CA . CYS A 1 85 ? 4.844 6.524 -11.376 1.00 91.25 85 CYS A CA 1
ATOM 648 C C . CYS A 1 85 ? 4.890 7.861 -12.127 1.00 91.25 85 CYS A C 1
ATOM 650 O O . CYS A 1 85 ? 5.198 7.890 -13.318 1.00 91.25 85 CYS A O 1
ATOM 652 N N . LEU A 1 86 ? 4.652 8.980 -11.435 1.00 92.62 86 LEU A N 1
ATOM 653 C CA . LEU A 1 86 ? 4.724 10.308 -12.044 1.00 92.62 86 LEU A CA 1
ATOM 654 C C . LEU A 1 86 ? 6.127 10.604 -12.598 1.00 92.62 86 LEU A C 1
ATOM 656 O O . LEU A 1 86 ? 6.256 11.144 -13.699 1.00 92.62 86 LEU A O 1
ATOM 660 N N . ALA A 1 87 ? 7.177 10.203 -11.875 1.00 89.88 87 ALA A N 1
ATOM 661 C CA . ALA A 1 87 ? 8.554 10.325 -12.341 1.00 89.88 87 ALA A CA 1
ATOM 662 C C . ALA A 1 87 ? 8.808 9.483 -13.606 1.00 89.88 87 ALA A C 1
ATOM 664 O O . ALA A 1 87 ? 9.370 9.999 -14.574 1.00 89.88 87 ALA A O 1
ATOM 665 N N . LEU A 1 88 ? 8.349 8.229 -13.648 1.00 90.06 88 LEU A N 1
ATOM 666 C CA . LEU A 1 88 ? 8.479 7.349 -14.817 1.00 90.06 88 LEU A CA 1
ATOM 667 C C . LEU A 1 88 ? 7.717 7.890 -16.035 1.00 90.06 88 LEU A C 1
ATOM 669 O O . LEU A 1 88 ? 8.270 7.948 -17.135 1.00 90.06 88 LEU A O 1
ATOM 673 N N . LEU A 1 89 ? 6.487 8.370 -15.833 1.00 92.88 89 LEU A N 1
ATOM 674 C CA . LEU A 1 89 ? 5.675 8.990 -16.882 1.00 92.88 89 LEU A CA 1
ATOM 675 C C . LEU A 1 89 ? 6.343 10.243 -17.453 1.00 92.88 89 LEU A C 1
ATOM 677 O O . LEU A 1 89 ? 6.394 10.401 -18.671 1.00 92.88 89 LEU A O 1
ATOM 681 N N . SER A 1 90 ? 6.914 11.100 -16.599 1.00 92.50 90 SER A N 1
ATOM 682 C CA . SER A 1 90 ? 7.637 12.299 -17.052 1.00 92.50 90 SER A CA 1
ATOM 683 C C . SER A 1 90 ? 8.872 11.987 -17.908 1.00 92.50 90 SER A C 1
ATOM 685 O O . SER A 1 90 ? 9.314 12.834 -18.679 1.00 92.50 90 SER A O 1
ATOM 687 N N . ARG A 1 91 ? 9.409 10.763 -17.809 1.00 91.94 91 ARG A N 1
ATOM 688 C CA . ARG A 1 91 ? 10.548 10.262 -18.595 1.00 91.94 91 ARG A CA 1
ATOM 689 C C . ARG A 1 91 ? 10.120 9.452 -19.827 1.00 91.94 91 ARG A C 1
ATOM 691 O O . ARG A 1 91 ? 10.971 8.853 -20.473 1.00 91.94 91 ARG A O 1
ATOM 698 N N . GLY A 1 92 ? 8.820 9.383 -20.133 1.00 90.44 92 GLY A N 1
ATOM 699 C CA . GLY A 1 92 ? 8.284 8.585 -21.243 1.00 90.44 92 GLY A CA 1
ATOM 700 C C . GLY A 1 92 ? 8.329 7.067 -21.015 1.00 90.44 92 GLY A C 1
ATOM 701 O O . GLY A 1 92 ? 8.100 6.299 -21.947 1.00 90.44 92 GLY A O 1
ATOM 702 N N . LYS A 1 93 ? 8.598 6.608 -19.784 1.00 88.25 93 LYS A N 1
ATOM 703 C CA . LYS A 1 93 ? 8.697 5.183 -19.431 1.00 88.25 93 LYS A CA 1
ATOM 704 C C . LYS A 1 93 ? 7.322 4.600 -19.083 1.00 88.25 93 LYS A C 1
ATOM 706 O O . LYS A 1 93 ? 7.042 4.260 -17.935 1.00 88.25 93 LYS A O 1
ATOM 711 N N . TYR A 1 94 ? 6.437 4.505 -20.075 1.00 90.50 94 TYR A N 1
ATOM 712 C CA . TYR A 1 94 ? 5.038 4.102 -19.861 1.00 90.50 94 TYR A CA 1
ATOM 713 C C . TYR A 1 94 ? 4.880 2.658 -19.360 1.00 90.50 94 TYR A C 1
ATOM 715 O O . TYR A 1 94 ? 4.073 2.415 -18.465 1.00 90.50 94 TYR A O 1
ATOM 723 N N . LEU A 1 95 ? 5.657 1.708 -19.898 1.00 89.94 95 LEU A N 1
ATOM 724 C CA . LEU A 1 95 ? 5.608 0.307 -19.462 1.00 89.94 95 LEU A CA 1
ATOM 725 C C . LEU A 1 95 ? 6.037 0.172 -17.992 1.00 89.94 95 LEU A C 1
ATOM 727 O O . LEU A 1 95 ? 5.312 -0.434 -17.206 1.00 89.94 95 LEU A O 1
ATOM 731 N N . ALA A 1 96 ? 7.143 0.822 -17.618 1.00 87.75 96 ALA A N 1
ATOM 732 C CA . ALA A 1 96 ? 7.644 0.891 -16.246 1.00 87.75 96 ALA A CA 1
ATOM 733 C C . ALA A 1 96 ? 6.600 1.477 -15.284 1.00 87.75 96 ALA A C 1
ATOM 735 O O . ALA A 1 96 ? 6.356 0.945 -14.206 1.00 87.75 96 ALA A O 1
ATOM 736 N N . ALA A 1 97 ? 5.935 2.566 -15.686 1.00 90.31 97 ALA A N 1
ATOM 737 C CA . ALA A 1 97 ? 4.900 3.210 -14.880 1.00 90.31 97 ALA A CA 1
ATOM 738 C C . ALA A 1 97 ? 3.702 2.276 -14.619 1.00 90.31 97 ALA A C 1
ATOM 740 O O . ALA A 1 97 ? 3.207 2.191 -13.493 1.00 90.31 97 ALA A O 1
ATOM 741 N N . 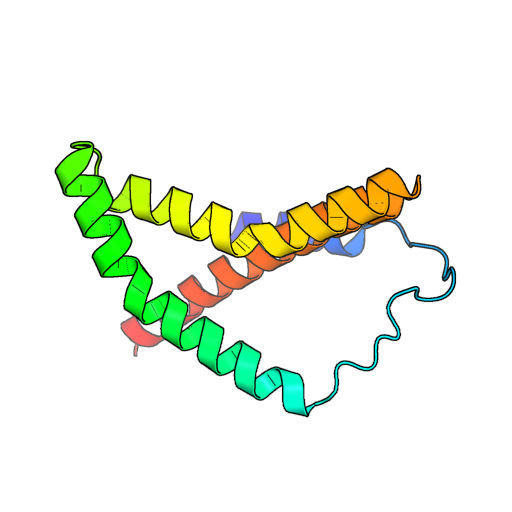ILE A 1 98 ? 3.261 1.536 -15.644 1.00 91.06 98 ILE A N 1
ATOM 742 C CA . ILE A 1 98 ? 2.187 0.540 -15.521 1.00 91.06 98 ILE A CA 1
ATOM 743 C C . ILE A 1 98 ? 2.630 -0.621 -14.627 1.00 91.06 98 ILE A C 1
ATOM 745 O O . ILE A 1 98 ? 1.858 -1.055 -13.768 1.00 91.06 98 ILE A O 1
ATOM 749 N N . LEU A 1 99 ? 3.857 -1.118 -14.801 1.00 89.31 99 LEU A N 1
ATOM 750 C CA . LEU A 1 99 ? 4.408 -2.205 -13.992 1.00 89.31 99 LEU A CA 1
ATOM 751 C C . LEU A 1 99 ? 4.557 -1.806 -12.521 1.00 89.31 99 LEU A C 1
ATOM 753 O O . LEU A 1 99 ? 4.147 -2.581 -11.658 1.00 89.31 99 LEU A O 1
ATOM 757 N N . ASN A 1 100 ? 5.019 -0.586 -12.235 1.00 90.00 100 ASN A N 1
ATOM 758 C CA . ASN A 1 100 ? 5.097 -0.031 -10.883 1.00 90.00 100 ASN A CA 1
ATOM 759 C C . ASN A 1 100 ? 3.725 -0.048 -10.185 1.00 90.00 100 ASN A C 1
ATOM 761 O O . ASN A 1 100 ? 3.609 -0.517 -9.060 1.00 90.00 100 ASN A O 1
ATOM 765 N N . ILE A 1 101 ? 2.649 0.367 -10.863 1.00 90.50 101 ILE A N 1
ATOM 766 C CA . ILE A 1 101 ? 1.293 0.293 -10.286 1.00 90.50 101 ILE A CA 1
ATOM 767 C C . ILE A 1 101 ? 0.817 -1.164 -10.150 1.00 90.50 101 ILE A C 1
ATOM 769 O O . ILE A 1 101 ? 0.217 -1.545 -9.143 1.00 90.50 101 ILE A O 1
ATOM 773 N N . THR A 1 102 ? 1.051 -1.984 -11.175 1.00 91.12 102 THR A N 1
ATOM 774 C CA . THR A 1 102 ? 0.510 -3.348 -11.258 1.00 91.12 102 THR A CA 1
ATOM 775 C C . THR A 1 102 ? 1.122 -4.259 -10.197 1.00 91.12 102 THR A C 1
ATOM 777 O O . THR A 1 102 ? 0.392 -4.933 -9.470 1.00 91.12 102 THR A O 1
ATOM 780 N N . VAL A 1 103 ? 2.451 -4.261 -10.072 1.00 89.25 103 VAL A N 1
ATOM 781 C CA . VAL A 1 103 ? 3.171 -5.103 -9.108 1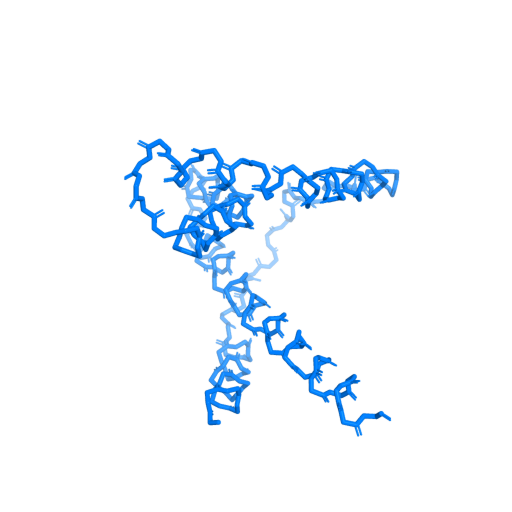.00 89.25 103 VAL A CA 1
ATOM 782 C C . VAL A 1 103 ? 2.892 -4.650 -7.674 1.00 89.25 103 VAL A C 1
ATOM 784 O O . VAL A 1 103 ? 2.653 -5.500 -6.813 1.00 89.25 103 VAL A O 1
ATOM 787 N N . SER A 1 104 ? 2.818 -3.342 -7.412 1.00 89.62 104 SER A N 1
ATOM 788 C CA . SER A 1 104 ? 2.482 -2.831 -6.077 1.00 89.62 104 SER A CA 1
ATOM 789 C C . SER A 1 104 ? 1.061 -3.202 -5.651 1.00 89.62 104 SER A C 1
ATOM 791 O O . SER A 1 104 ? 0.857 -3.653 -4.527 1.00 89.62 104 SER A O 1
ATOM 793 N N . ASN A 1 105 ? 0.074 -3.138 -6.551 1.00 91.94 105 ASN A N 1
ATOM 794 C CA . ASN A 1 105 ? -1.290 -3.583 -6.240 1.00 91.94 105 ASN A CA 1
ATOM 795 C C . ASN A 1 105 ? -1.385 -5.096 -5.994 1.00 91.94 105 ASN A C 1
ATOM 797 O O . ASN A 1 105 ? -2.104 -5.524 -5.089 1.00 91.94 105 ASN A O 1
ATOM 801 N N . ILE A 1 106 ? -0.646 -5.909 -6.755 1.00 93.19 106 ILE A N 1
ATOM 802 C CA . ILE A 1 106 ? -0.540 -7.353 -6.494 1.00 93.19 106 ILE A CA 1
ATOM 803 C C . ILE A 1 106 ? 0.063 -7.596 -5.105 1.00 93.19 106 ILE A C 1
ATOM 805 O O . ILE A 1 106 ? -0.490 -8.366 -4.319 1.00 93.19 106 ILE A O 1
ATOM 809 N N . THR A 1 107 ? 1.140 -6.882 -4.774 1.00 91.19 107 THR A N 1
ATOM 810 C CA . THR A 1 107 ? 1.811 -6.969 -3.470 1.00 91.19 107 THR A CA 1
ATOM 811 C C . THR A 1 107 ? 0.873 -6.573 -2.330 1.00 91.19 107 THR A C 1
ATOM 813 O O . THR A 1 107 ? 0.774 -7.298 -1.343 1.00 91.19 107 THR A O 1
ATOM 816 N N . ASN A 1 108 ? 0.102 -5.492 -2.482 1.00 91.38 108 ASN A N 1
ATOM 817 C CA . ASN A 1 108 ? -0.897 -5.064 -1.500 1.00 91.38 108 ASN A CA 1
ATOM 818 C C . ASN A 1 108 ? -1.963 -6.141 -1.248 1.00 91.38 108 ASN A C 1
ATOM 820 O O . ASN A 1 108 ? -2.325 -6.396 -0.098 1.00 91.38 108 ASN A O 1
ATOM 824 N N . ILE A 1 109 ? -2.437 -6.817 -2.301 1.00 92.94 109 ILE A N 1
ATOM 825 C CA . ILE A 1 109 ? -3.387 -7.930 -2.160 1.00 92.94 109 ILE A CA 1
ATOM 826 C C . ILE A 1 109 ? -2.741 -9.095 -1.403 1.00 92.94 109 ILE A C 1
ATOM 828 O O . ILE A 1 109 ? -3.369 -9.664 -0.509 1.00 92.94 109 ILE A O 1
ATOM 832 N N . TRP A 1 110 ? -1.491 -9.442 -1.714 1.00 94.25 110 TRP A N 1
ATOM 833 C CA . TRP A 1 110 ? -0.774 -10.515 -1.019 1.00 94.25 110 TRP A CA 1
ATOM 834 C C . TRP A 1 110 ? -0.539 -10.195 0.459 1.00 94.25 110 TRP A C 1
ATOM 836 O O . TRP A 1 110 ? -0.769 -11.059 1.303 1.00 94.25 110 TRP A O 1
ATOM 846 N N . LEU A 1 111 ? -0.168 -8.956 0.793 1.00 91.44 111 LEU A N 1
ATOM 847 C CA . LEU A 1 111 ? -0.014 -8.503 2.178 1.00 91.44 111 LEU A CA 1
ATOM 848 C C . LEU A 1 111 ? -1.344 -8.527 2.940 1.00 91.44 111 LEU A C 1
ATOM 850 O O . LEU A 1 111 ? -1.389 -9.004 4.074 1.00 91.44 111 LEU A O 1
ATOM 854 N N . ALA A 1 112 ? -2.442 -8.087 2.318 1.00 91.25 112 ALA A N 1
ATOM 855 C CA . ALA A 1 112 ? -3.773 -8.162 2.921 1.00 91.25 112 ALA A CA 1
ATOM 856 C C . ALA A 1 112 ? -4.185 -9.615 3.215 1.00 91.25 112 ALA A C 1
ATOM 858 O O . ALA A 1 112 ? -4.716 -9.920 4.285 1.00 91.25 112 ALA A O 1
ATOM 859 N N . ILE A 1 113 ? -3.896 -10.531 2.287 1.00 93.88 113 ILE A N 1
ATOM 860 C CA . ILE A 1 113 ? -4.135 -11.966 2.461 1.00 93.88 113 ILE A CA 1
ATOM 861 C C . ILE A 1 113 ? -3.267 -12.530 3.590 1.00 93.88 113 ILE A C 1
ATOM 863 O O . ILE A 1 113 ? -3.792 -13.228 4.456 1.00 93.88 113 ILE A O 1
ATOM 867 N N . ALA A 1 114 ? -1.974 -12.197 3.625 1.00 93.31 114 ALA A N 1
ATOM 868 C CA . ALA A 1 114 ? -1.060 -12.625 4.682 1.00 93.31 114 ALA A CA 1
ATOM 869 C C . ALA A 1 114 ? -1.522 -12.145 6.066 1.00 93.31 114 ALA A C 1
ATOM 871 O O . ALA A 1 114 ? -1.519 -12.924 7.022 1.00 93.31 114 ALA A O 1
ATOM 872 N N . GLY A 1 115 ? -1.993 -10.898 6.170 1.00 91.38 115 GLY A N 1
ATOM 873 C CA . GLY A 1 115 ? -2.572 -10.353 7.397 1.00 91.38 115 GLY A CA 1
ATOM 874 C C . GLY A 1 115 ? -3.786 -11.148 7.882 1.00 91.38 115 GLY A 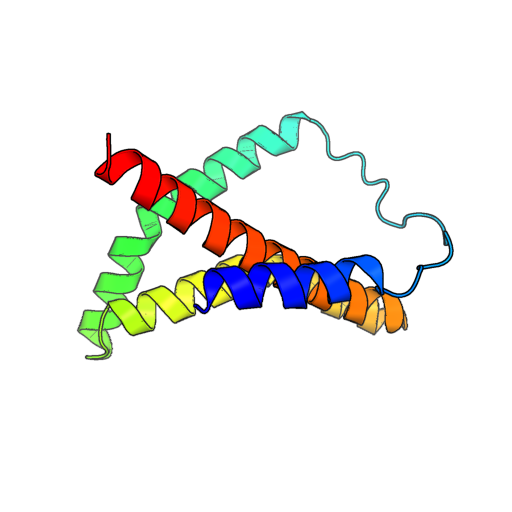C 1
ATOM 875 O O . GLY A 1 115 ? -3.867 -11.497 9.058 1.00 91.38 115 GLY A O 1
ATOM 876 N N . ILE A 1 116 ? -4.697 -11.519 6.978 1.00 92.12 116 ILE A N 1
ATOM 877 C CA . ILE A 1 116 ? -5.880 -12.324 7.326 1.00 92.12 116 ILE A CA 1
ATOM 878 C C . ILE A 1 116 ? -5.505 -13.743 7.724 1.00 92.12 116 ILE A C 1
ATOM 880 O O . ILE A 1 116 ? -6.032 -14.252 8.709 1.00 92.12 116 ILE A O 1
ATOM 884 N N . VAL A 1 117 ? -4.597 -14.382 6.986 1.00 91.94 117 VAL A N 1
ATOM 885 C CA . VAL A 1 117 ? -4.101 -15.718 7.334 1.00 91.94 117 VAL A CA 1
ATOM 886 C C . VAL A 1 117 ? -3.479 -15.690 8.729 1.00 91.94 117 VAL A C 1
ATOM 888 O O . VAL A 1 117 ? -3.813 -16.538 9.550 1.00 91.94 117 VAL A O 1
ATOM 891 N N . THR A 1 118 ? -2.659 -14.681 9.031 1.00 93.50 118 THR A N 1
ATOM 892 C CA . THR A 1 118 ? -2.022 -14.511 10.347 1.00 93.50 118 THR A CA 1
ATOM 893 C C . THR A 1 118 ? -3.057 -14.320 11.453 1.00 93.50 118 THR A C 1
ATOM 895 O O . THR A 1 118 ? -2.997 -15.001 12.473 1.00 93.50 118 THR A O 1
ATOM 898 N N . TYR A 1 119 ? -4.044 -13.446 11.237 1.00 91.69 119 TYR A N 1
ATOM 899 C CA . TYR A 1 119 ? -5.137 -13.221 12.184 1.00 91.69 119 TYR A CA 1
ATOM 900 C C . TYR A 1 119 ? -5.929 -14.504 12.471 1.00 91.69 119 TYR A C 1
ATOM 902 O O . TYR A 1 119 ? -6.186 -14.830 13.630 1.00 91.69 119 TYR A O 1
ATOM 910 N N . LEU A 1 120 ? -6.279 -15.264 11.429 1.00 90.00 120 LEU A N 1
ATOM 911 C CA . LEU A 1 120 ? -6.981 -16.537 11.582 1.00 90.00 120 LEU A CA 1
ATOM 912 C C . LEU A 1 120 ? -6.122 -17.559 12.334 1.00 90.00 120 LEU A C 1
ATOM 914 O O . LEU A 1 120 ? -6.627 -18.193 13.253 1.00 90.00 120 LEU A O 1
ATOM 918 N N . PHE A 1 121 ? -4.834 -17.675 12.007 1.00 93.25 121 PHE A N 1
ATOM 919 C CA . PHE A 1 121 ? -3.914 -18.558 12.727 1.00 93.25 121 PHE A CA 1
ATOM 920 C C . PHE A 1 121 ? -3.807 -18.204 14.212 1.00 93.25 121 PHE A C 1
ATOM 922 O O . PHE A 1 121 ? -3.873 -19.105 15.035 1.00 93.25 121 PHE A O 1
ATOM 929 N N . MET A 1 122 ? -3.685 -16.920 14.564 1.00 92.88 122 MET A N 1
ATOM 930 C CA . MET A 1 122 ? -3.594 -16.473 15.962 1.00 92.88 122 MET A CA 1
ATOM 931 C C . MET A 1 122 ? -4.898 -16.637 16.747 1.00 92.88 122 MET A C 1
ATOM 933 O O . MET A 1 122 ? -4.854 -16.741 17.964 1.00 92.88 122 MET A O 1
ATOM 937 N N . THR A 1 123 ? -6.050 -16.619 16.074 1.00 90.88 123 THR A N 1
ATOM 938 C CA . THR A 1 123 ? -7.362 -16.727 16.737 1.00 90.88 123 THR A CA 1
ATOM 939 C C . THR A 1 123 ? -7.805 -18.185 16.922 1.00 90.88 123 THR A C 1
ATOM 941 O O . THR A 1 123 ? -8.642 -18.469 17.772 1.00 90.88 123 THR A O 1
ATOM 944 N N . TRP A 1 124 ? -7.277 -19.107 16.111 1.00 75.56 124 TRP A N 1
ATOM 945 C CA . TRP A 1 124 ? -7.579 -20.545 16.163 1.00 75.56 124 TRP A CA 1
ATOM 946 C C . TRP A 1 124 ? -6.547 -21.379 16.952 1.00 75.56 124 TRP A C 1
ATOM 948 O O . TRP A 1 124 ? -6.704 -22.598 17.034 1.00 75.56 124 TRP A O 1
ATOM 958 N N . LEU A 1 125 ? -5.515 -20.739 17.514 1.00 54.62 125 LEU A N 1
ATOM 959 C CA . LEU A 1 125 ? -4.513 -21.300 18.435 1.00 54.62 125 LEU A CA 1
ATOM 960 C C . LEU A 1 125 ? -4.829 -20.871 19.872 1.00 54.62 125 LEU A C 1
ATOM 962 O O . LEU A 1 125 ? -4.633 -21.711 20.777 1.00 54.62 125 LEU A O 1
#

Organism: NCBI:txid115781

Sequence (125 aa):
LWVAAGIVITGILFDRRPFEPDEQSMEDAEIAGWSVIPAIVVLIAAGYFLDPVVSFASEQSQAPKGVIGFFVLATLSSWPEFKSCLALLSRGKYLAAILNITVSNITNIWLAIAGIVTYLFMTWL

InterPro domains:
  IPR004837 Sodium/calcium exchanger membrane region [PF01699] (39-116)
  IPR044880 NCX, central ion-binding domain superfamily [G3DSA:1.20.1420.30] (1-124)

pLDDT: mean 85.69, std 12.34, range [42.94, 95.06]

Secondary structure (DSSP, 8-state):
-HHHHHHHHHHHHHHTPPPPP----TT-----GGGHHHHHHHHHHHHHHHHHHHHHHHHHH---HHHHHHHHHHHHHTHHHHHHHHHHHHTT-HHHHHHHHHHHHHHHHHHHHHHHHHHHHHH--